Protein AF-A0A662CM57-F1 (afdb_monomer_lite)

Secondary structure (DSSP, 8-state):
--HHHHHHHHTTSTTGGGGGG-----HHHHH-TTGGG-SS-TT--

Sequence (45 aa):
MEARELLKELLKMPGGDQILKCIQCGTCTGSCPMAPAMDYGPRKL

pLDDT: mean 91.54, std 7.31, range [60.59, 97.56]

Foldseek 3Di:
DDPVVVLVVLVVDVVSCCVVVDPLPCPQLVPDPCNVVDPAGPSHD

Structure (mmCIF, N/CA/C/O backbone):
data_AF-A0A662CM57-F1
#
_entry.id   AF-A0A662CM57-F1
#
loop_
_atom_site.group_PDB
_atom_site.id
_atom_site.type_symbol
_atom_site.label_atom_id
_atom_site.label_alt_id
_atom_site.label_comp_id
_atom_site.label_asym_id
_atom_site.label_entity_id
_atom_site.label_seq_id
_atom_site.pdbx_PDB_ins_code
_atom_site.Cartn_x
_atom_site.Cartn_y
_atom_site.Cartn_z
_atom_site.occupancy
_atom_site.B_iso_or_equiv
_atom_site.auth_seq_id
_atom_site.auth_comp_id
_atom_site.auth_asym_id
_atom_site.auth_atom_i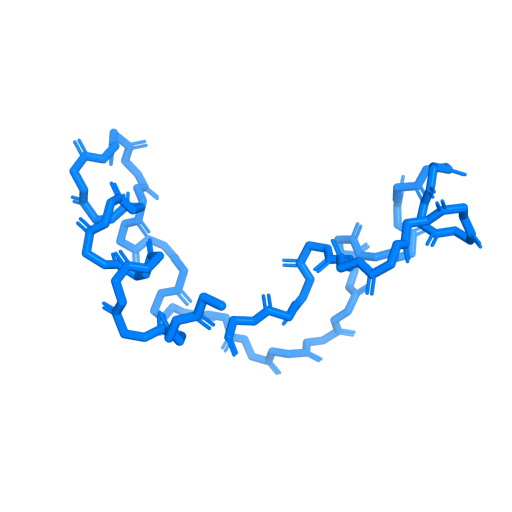d
_atom_site.pdbx_PDB_model_num
ATOM 1 N N . MET A 1 1 ? 7.621 -13.250 5.285 1.00 60.59 1 MET A N 1
ATOM 2 C CA . MET A 1 1 ? 6.858 -12.365 6.187 1.00 60.59 1 MET A CA 1
ATOM 3 C C . MET A 1 1 ? 5.390 -12.599 5.900 1.00 60.59 1 MET A C 1
ATOM 5 O O . MET A 1 1 ? 5.031 -12.640 4.729 1.00 60.59 1 MET A O 1
ATOM 9 N N . GLU A 1 2 ? 4.573 -12.853 6.914 1.00 76.12 2 GLU A N 1
ATOM 10 C CA . GLU A 1 2 ? 3.143 -13.091 6.714 1.00 76.12 2 GLU A CA 1
ATOM 11 C C . GLU A 1 2 ? 2.433 -11.740 6.518 1.00 76.12 2 GLU A C 1
ATOM 13 O O . GLU A 1 2 ? 2.603 -10.839 7.338 1.00 76.12 2 GLU A O 1
ATOM 18 N N . ALA A 1 3 ? 1.656 -11.594 5.437 1.00 75.00 3 ALA A N 1
ATOM 19 C CA . ALA A 1 3 ? 0.907 -10.381 5.056 1.00 75.00 3 ALA A CA 1
ATOM 20 C C . ALA A 1 3 ? 0.169 -9.709 6.231 1.00 75.00 3 ALA A C 1
ATOM 22 O O . ALA A 1 3 ? 0.048 -8.489 6.349 1.00 75.00 3 ALA A O 1
ATOM 23 N N . ARG A 1 4 ? -0.304 -10.549 7.153 1.00 82.06 4 ARG A N 1
ATOM 24 C CA . ARG A 1 4 ? -1.106 -10.164 8.308 1.00 82.06 4 ARG A CA 1
ATOM 25 C C . ARG A 1 4 ? -0.328 -9.393 9.376 1.00 82.06 4 ARG A C 1
ATOM 27 O O . ARG 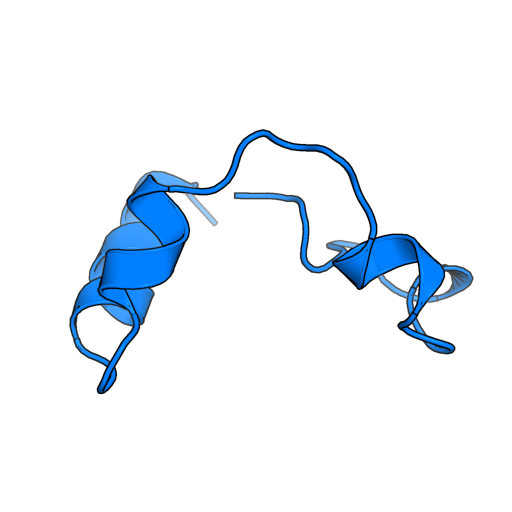A 1 4 ? -0.943 -8.608 10.093 1.00 82.06 4 ARG A O 1
ATOM 34 N N . GLU A 1 5 ? 0.985 -9.588 9.482 1.00 89.44 5 GLU A N 1
ATOM 35 C CA . GLU A 1 5 ? 1.818 -8.847 10.440 1.00 89.44 5 GLU A CA 1
ATOM 36 C C . GLU A 1 5 ? 2.148 -7.441 9.936 1.00 89.44 5 GLU A C 1
ATOM 38 O O . GLU A 1 5 ? 2.009 -6.479 10.689 1.00 89.44 5 GLU A O 1
ATOM 43 N N . LEU A 1 6 ? 2.444 -7.288 8.641 1.00 88.38 6 LEU A N 1
ATOM 44 C CA . LEU A 1 6 ? 2.680 -5.974 8.035 1.00 88.38 6 LEU A CA 1
ATOM 45 C C . LEU A 1 6 ? 1.465 -5.052 8.199 1.00 88.38 6 LEU A C 1
ATOM 47 O O . LEU A 1 6 ? 1.603 -3.889 8.574 1.00 88.38 6 LEU A O 1
ATOM 51 N N . LEU A 1 7 ? 0.258 -5.581 7.979 1.00 91.75 7 LEU A N 1
ATOM 52 C CA . LEU A 1 7 ? -0.971 -4.813 8.167 1.00 91.75 7 LEU A CA 1
ATOM 53 C C . LEU A 1 7 ? -1.118 -4.305 9.611 1.00 91.75 7 LEU A C 1
ATOM 55 O O . LEU A 1 7 ? -1.491 -3.153 9.818 1.00 91.75 7 LEU A O 1
ATOM 59 N N . LYS A 1 8 ? -0.802 -5.135 10.614 1.00 94.75 8 LYS A N 1
ATOM 60 C CA . LYS A 1 8 ? -0.865 -4.722 12.026 1.00 94.75 8 LYS A CA 1
ATOM 61 C C . LYS A 1 8 ? 0.121 -3.601 12.339 1.00 94.75 8 LYS A C 1
ATOM 63 O O . LYS A 1 8 ? -0.201 -2.737 13.150 1.00 94.75 8 LYS A O 1
ATOM 68 N N . GLU A 1 9 ? 1.310 -3.622 11.743 1.00 94.12 9 GLU A N 1
ATOM 69 C CA . GLU A 1 9 ? 2.302 -2.557 11.918 1.00 94.12 9 GLU A CA 1
ATOM 70 C C . GLU A 1 9 ? 1.857 -1.253 11.260 1.00 94.12 9 GLU A C 1
ATOM 72 O O . GLU A 1 9 ? 1.890 -0.207 11.909 1.00 94.12 9 GLU A O 1
ATOM 77 N N . LEU A 1 10 ? 1.354 -1.318 10.025 1.00 92.88 10 LEU A N 1
ATOM 78 C CA . LEU A 1 10 ? 0.842 -0.147 9.312 1.00 92.88 10 LEU A CA 1
ATOM 79 C C . LEU A 1 10 ? -0.282 0.540 10.091 1.00 92.88 10 LEU A C 1
ATOM 81 O O . LEU A 1 10 ? -0.257 1.756 10.239 1.00 92.88 10 LEU A O 1
ATOM 85 N N . LEU A 1 11 ? -1.218 -0.221 10.665 1.00 95.62 11 LEU A N 1
ATOM 86 C CA . LEU A 1 11 ? -2.337 0.329 11.442 1.00 95.62 11 LEU A CA 1
ATOM 87 C C . LEU A 1 11 ? -1.908 1.069 12.725 1.00 95.62 11 LEU A C 1
ATOM 89 O O . LEU A 1 11 ? -2.712 1.810 13.285 1.00 95.62 11 LEU A O 1
ATOM 93 N N . LYS A 1 12 ? -0.663 0.904 13.193 1.00 97.19 12 LYS A N 1
ATOM 94 C CA . LYS A 1 12 ? -0.115 1.676 14.325 1.00 97.19 12 LYS A CA 1
ATOM 95 C C . LYS A 1 12 ? 0.410 3.054 13.905 1.00 97.19 12 LYS A C 1
ATOM 97 O O . LYS A 1 12 ? 0.665 3.889 14.770 1.00 97.19 12 LYS A O 1
ATOM 102 N N . MET A 1 13 ? 0.608 3.293 12.609 1.00 96.44 13 MET A N 1
ATOM 103 C CA . MET A 1 13 ? 1.128 4.557 12.088 1.00 96.44 13 MET A CA 1
ATOM 104 C C . MET A 1 13 ? 0.001 5.591 11.930 1.00 96.44 13 MET A C 1
ATOM 106 O O . MET A 1 13 ? -1.111 5.223 11.542 1.00 96.44 13 MET A O 1
ATOM 110 N N . PRO A 1 14 ? 0.259 6.895 12.159 1.00 97.56 14 PRO A N 1
ATOM 111 C CA . PRO A 1 14 ? -0.708 7.945 11.848 1.00 97.56 14 PRO A CA 1
ATOM 112 C C . PRO A 1 14 ? -1.151 7.876 10.379 1.00 97.56 14 PRO A C 1
ATOM 114 O O . PRO A 1 14 ? -0.323 7.954 9.473 1.00 97.56 14 PRO A O 1
ATOM 117 N N . GLY A 1 15 ? -2.455 7.708 10.142 1.00 95.00 15 GLY A N 1
ATOM 118 C CA . GLY A 1 15 ? -3.027 7.555 8.799 1.00 95.00 15 GLY A CA 1
ATOM 119 C C . GLY A 1 15 ? -2.798 6.187 8.143 1.00 95.00 15 GLY A C 1
ATOM 120 O O . GLY A 1 15 ? -3.089 6.023 6.959 1.00 95.00 15 GLY A O 1
ATOM 121 N N . GLY A 1 16 ? -2.281 5.195 8.871 1.00 93.81 16 GLY A N 1
ATOM 122 C CA . GLY A 1 16 ? -2.059 3.847 8.349 1.00 93.81 16 GLY A CA 1
ATOM 123 C C . GLY A 1 16 ? -3.343 3.075 8.033 1.00 93.81 16 GLY A C 1
ATOM 124 O O . GLY A 1 16 ? -3.341 2.196 7.176 1.00 93.81 16 GLY A O 1
ATOM 125 N N . ASP A 1 17 ? -4.467 3.453 8.642 1.00 95.69 17 ASP A N 1
ATOM 126 C CA . ASP A 1 17 ? -5.810 2.934 8.358 1.00 95.69 17 ASP A CA 1
ATOM 127 C C . ASP A 1 17 ? -6.275 3.206 6.918 1.00 95.69 17 ASP A C 1
ATOM 129 O O . ASP A 1 17 ? -7.099 2.468 6.375 1.00 95.69 17 ASP A O 1
ATOM 133 N N . GLN A 1 18 ? -5.681 4.197 6.248 1.00 94.38 18 GLN A N 1
ATOM 134 C CA . GLN A 1 18 ? -5.959 4.518 4.847 1.00 94.38 18 GLN A CA 1
ATOM 135 C C . GLN A 1 18 ? -5.659 3.347 3.903 1.00 94.38 18 GLN A C 1
ATOM 137 O O . GLN A 1 18 ? -6.260 3.255 2.831 1.00 94.38 18 GLN A O 1
ATOM 142 N N . ILE A 1 19 ? -4.787 2.416 4.303 1.00 92.62 19 ILE A N 1
ATOM 143 C CA . ILE A 1 19 ? -4.486 1.219 3.516 1.00 92.62 19 ILE A CA 1
ATOM 144 C C . ILE A 1 19 ? -5.710 0.314 3.322 1.00 92.62 19 ILE A C 1
ATOM 146 O O . ILE A 1 19 ? -5.822 -0.355 2.295 1.00 92.62 19 ILE A O 1
ATOM 150 N N . LEU A 1 20 ? -6.676 0.355 4.247 1.00 93.75 20 LEU A N 1
ATOM 151 C CA . LEU A 1 20 ? -7.938 -0.387 4.154 1.00 93.75 20 LEU A CA 1
ATOM 152 C C . LEU A 1 20 ? -8.851 0.143 3.036 1.00 93.75 20 LEU A C 1
ATOM 154 O O . LEU A 1 20 ? -9.794 -0.534 2.639 1.00 93.75 20 LEU A O 1
ATOM 158 N N . LYS A 1 21 ? -8.563 1.340 2.508 1.00 94.81 21 LYS A N 1
ATOM 159 C CA . LYS A 1 21 ? -9.256 1.946 1.358 1.00 94.81 21 LYS A CA 1
ATOM 160 C C . LYS A 1 21 ? -8.556 1.645 0.027 1.00 94.81 21 LYS A C 1
ATOM 162 O O . LYS A 1 21 ? -8.996 2.128 -1.014 1.00 94.81 21 LYS A O 1
ATOM 167 N N . CYS A 1 22 ? -7.451 0.897 0.038 1.00 93.88 22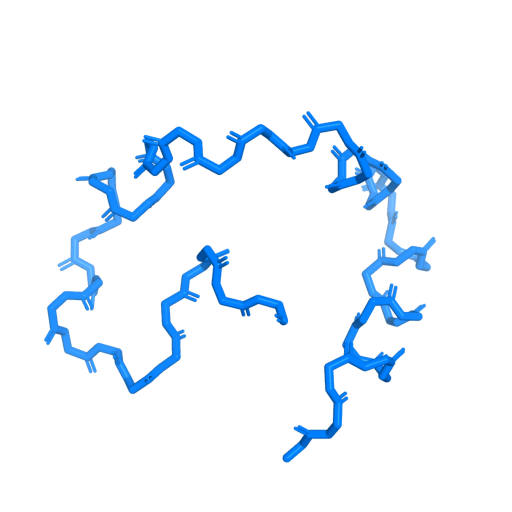 CYS A N 1
ATOM 168 C CA . CYS A 1 22 ? -6.706 0.562 -1.170 1.00 93.88 22 CYS A CA 1
ATOM 169 C C . CYS A 1 22 ? -7.565 -0.273 -2.131 1.00 93.88 22 CYS A C 1
ATOM 171 O O . CYS A 1 22 ? -7.966 -1.387 -1.813 1.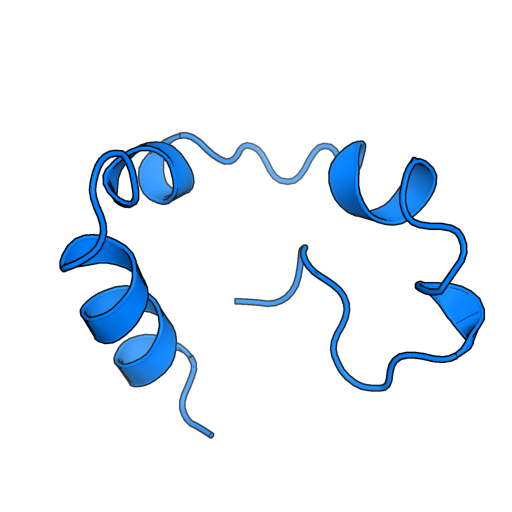00 93.88 22 CYS A O 1
ATOM 173 N N . ILE A 1 23 ? -7.776 0.241 -3.343 1.00 95.75 23 ILE A N 1
ATOM 174 C CA . ILE A 1 23 ? -8.509 -0.452 -4.418 1.00 95.75 23 ILE A CA 1
ATOM 175 C C . ILE A 1 23 ? -7.583 -1.180 -5.402 1.00 95.75 23 ILE A C 1
ATOM 177 O O . ILE A 1 23 ? -8.000 -1.544 -6.496 1.00 95.75 23 ILE A O 1
ATOM 181 N N . GLN A 1 24 ? -6.300 -1.324 -5.058 1.00 94.69 24 GLN A N 1
ATOM 182 C CA . GLN A 1 24 ? -5.286 -1.967 -5.903 1.00 94.69 24 GLN A CA 1
ATOM 183 C C . GLN A 1 24 ? -5.086 -1.318 -7.293 1.00 94.69 24 GLN A C 1
ATOM 185 O O . GLN A 1 24 ? -4.606 -1.967 -8.216 1.00 94.69 24 GLN A O 1
ATOM 190 N N . CYS A 1 25 ? -5.349 -0.011 -7.444 1.00 96.62 25 CYS A N 1
ATOM 191 C CA . CYS A 1 25 ? -5.181 0.695 -8.727 1.00 96.62 25 CYS A CA 1
ATOM 192 C C . CYS A 1 25 ? -3.724 0.756 -9.230 1.00 96.62 25 CYS A C 1
ATOM 194 O O . CYS A 1 25 ? -3.479 0.890 -10.422 1.00 96.62 25 CYS A O 1
ATOM 196 N N . GLY A 1 26 ? -2.739 0.664 -8.328 1.00 94.44 26 GLY A N 1
ATOM 197 C CA . GLY A 1 26 ? -1.320 0.594 -8.677 1.00 94.44 26 GLY A CA 1
ATOM 198 C C . GLY A 1 26 ? -0.600 1.918 -8.926 1.00 94.44 26 GLY A C 1
ATOM 199 O O . GLY A 1 26 ? 0.588 1.869 -9.246 1.00 94.44 26 GLY A O 1
ATOM 200 N N . THR A 1 27 ? -1.242 3.067 -8.697 1.00 96.25 27 THR A N 1
ATOM 201 C CA . THR A 1 27 ? -0.605 4.393 -8.798 1.00 96.25 27 THR A CA 1
ATOM 202 C C . THR A 1 27 ? 0.692 4.479 -7.992 1.00 96.25 27 THR A C 1
ATOM 204 O O . THR A 1 27 ? 1.692 4.955 -8.513 1.00 96.25 27 THR A O 1
ATOM 207 N N . CYS A 1 28 ? 0.715 3.946 -6.764 1.00 94.50 28 CYS A N 1
ATOM 208 C CA . CYS A 1 28 ? 1.902 3.959 -5.901 1.00 94.50 28 CYS A CA 1
ATOM 209 C C . CYS A 1 28 ? 3.105 3.205 -6.494 1.00 94.50 28 CYS A C 1
ATOM 211 O O . CYS A 1 28 ? 4.246 3.619 -6.313 1.00 94.50 28 CYS A O 1
ATOM 213 N N . THR A 1 29 ? 2.868 2.103 -7.213 1.00 95.19 29 THR A N 1
ATOM 214 C CA . THR A 1 29 ? 3.932 1.370 -7.913 1.00 95.19 29 THR A CA 1
ATOM 215 C C . THR A 1 29 ? 4.401 2.137 -9.141 1.00 95.19 29 THR A C 1
ATOM 217 O O . THR A 1 29 ? 5.600 2.212 -9.366 1.00 95.19 29 THR A O 1
ATOM 220 N N . GLY A 1 30 ? 3.480 2.737 -9.904 1.00 95.19 30 GLY A N 1
ATOM 221 C CA . GLY A 1 30 ? 3.828 3.533 -11.085 1.00 95.19 30 GLY A CA 1
ATOM 222 C C . GLY A 1 30 ? 4.583 4.824 -10.754 1.00 95.19 30 GLY A C 1
ATOM 223 O O . GLY A 1 30 ? 5.438 5.244 -11.524 1.00 95.19 30 GLY A O 1
ATOM 224 N N . SER A 1 31 ? 4.306 5.437 -9.600 1.00 96.50 31 SER A N 1
ATOM 225 C CA . SER A 1 31 ? 4.985 6.658 -9.151 1.00 96.50 31 SER A CA 1
ATOM 226 C C . SER A 1 31 ? 6.350 6.406 -8.510 1.00 96.50 31 SER A C 1
ATOM 228 O O . SER A 1 31 ? 7.125 7.343 -8.344 1.00 96.50 31 SER A O 1
ATOM 230 N N . CYS A 1 32 ? 6.634 5.176 -8.075 1.00 95.25 32 CYS A N 1
ATOM 231 C CA . CYS A 1 32 ? 7.865 4.867 -7.359 1.00 95.25 32 CYS A CA 1
ATOM 232 C C . CYS A 1 32 ? 8.987 4.526 -8.357 1.00 95.25 32 CYS A C 1
ATOM 234 O O . CYS A 1 32 ? 8.925 3.471 -8.988 1.00 95.25 32 CYS A O 1
ATOM 236 N N . PRO A 1 33 ? 10.051 5.345 -8.468 1.00 96.56 33 PR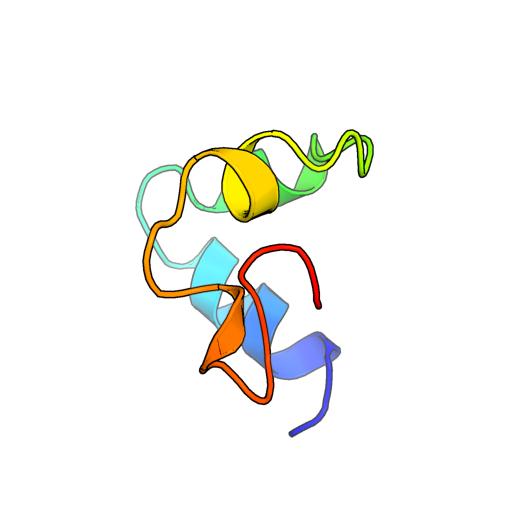O A N 1
ATOM 237 C CA . PRO A 1 33 ? 11.140 5.083 -9.413 1.00 96.56 33 PRO A CA 1
ATOM 238 C C . PRO A 1 33 ? 11.934 3.818 -9.065 1.00 96.56 33 PRO A C 1
ATOM 240 O O . PRO A 1 33 ? 12.538 3.207 -9.939 1.00 96.56 33 PRO A O 1
ATOM 243 N N . MET A 1 34 ? 11.906 3.401 -7.796 1.00 96.50 34 MET A N 1
ATOM 244 C CA . MET A 1 34 ? 12.584 2.194 -7.327 1.00 96.50 34 MET A CA 1
ATOM 245 C C . MET A 1 34 ? 11.774 0.917 -7.550 1.00 96.50 34 MET A C 1
ATOM 247 O O . MET A 1 34 ? 12.340 -0.163 -7.421 1.00 96.50 34 MET A O 1
ATOM 251 N N . ALA A 1 35 ? 10.486 1.005 -7.909 1.00 94.62 35 ALA A N 1
ATOM 252 C CA . ALA A 1 35 ? 9.621 -0.165 -8.058 1.00 94.62 35 ALA A CA 1
ATOM 253 C C . ALA A 1 35 ? 10.205 -1.300 -8.929 1.00 94.62 35 ALA A C 1
ATOM 255 O O . ALA A 1 35 ? 10.030 -2.453 -8.536 1.00 94.62 35 ALA A O 1
ATOM 256 N N . PRO A 1 36 ? 10.926 -1.043 -10.045 1.00 94.31 36 PRO A N 1
ATOM 257 C CA . PRO A 1 36 ? 11.531 -2.107 -10.854 1.00 94.31 36 PRO A CA 1
ATOM 258 C C . PRO A 1 36 ? 12.648 -2.889 -10.151 1.00 94.31 36 PRO A C 1
ATOM 260 O O . PRO A 1 36 ? 12.950 -4.006 -10.555 1.00 94.31 36 PRO A O 1
ATOM 263 N N . ALA A 1 37 ? 13.270 -2.306 -9.126 1.00 96.06 37 ALA A N 1
ATOM 264 C CA . ALA A 1 37 ? 14.366 -2.908 -8.371 1.00 96.06 37 ALA A CA 1
ATOM 265 C C . ALA A 1 37 ? 13.914 -3.493 -7.018 1.00 96.06 37 ALA A C 1
ATOM 267 O O . ALA A 1 37 ? 14.750 -3.944 -6.240 1.00 96.06 37 ALA A O 1
ATOM 268 N N . MET A 1 38 ? 12.614 -3.453 -6.702 1.00 93.19 38 MET A N 1
ATOM 269 C CA . MET A 1 38 ? 12.073 -3.950 -5.434 1.00 93.19 38 MET A CA 1
ATOM 270 C C . MET A 1 38 ? 11.531 -5.376 -5.576 1.00 93.19 38 MET A C 1
ATOM 272 O O . MET A 1 38 ? 10.631 -5.620 -6.377 1.00 93.19 38 MET A O 1
ATOM 276 N N . ASP A 1 39 ? 11.960 -6.285 -4.697 1.00 91.94 39 ASP A N 1
ATOM 277 C CA . ASP A 1 39 ? 11.373 -7.635 -4.579 1.00 91.94 39 ASP A CA 1
ATOM 278 C C . ASP A 1 39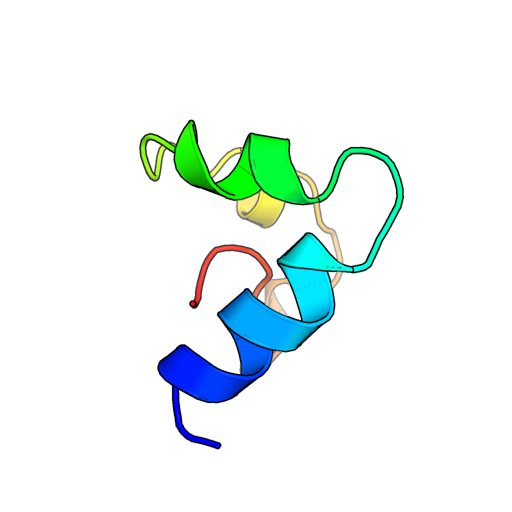 ? 9.920 -7.602 -4.053 1.00 91.94 39 ASP A C 1
ATOM 280 O O . ASP A 1 39 ? 9.081 -8.457 -4.367 1.00 91.94 39 ASP A O 1
ATOM 284 N N . TYR A 1 40 ? 9.608 -6.581 -3.245 1.00 88.25 40 TYR A N 1
ATOM 285 C CA . TYR A 1 40 ? 8.301 -6.347 -2.629 1.00 88.25 40 TYR A CA 1
ATOM 286 C C . TYR A 1 40 ? 7.890 -4.885 -2.817 1.00 88.25 40 TYR A C 1
ATOM 288 O O . TYR A 1 40 ? 8.231 -4.013 -2.024 1.00 88.25 40 TYR A O 1
ATOM 296 N N . GLY A 1 41 ? 7.172 -4.607 -3.905 1.00 89.81 41 GLY A N 1
ATOM 297 C CA . GLY A 1 41 ? 6.677 -3.262 -4.195 1.00 89.81 41 GLY A CA 1
ATOM 298 C C . GLY A 1 41 ? 5.561 -2.799 -3.243 1.00 89.81 41 GLY A C 1
ATOM 299 O O . GLY A 1 41 ? 4.890 -3.620 -2.617 1.00 89.81 41 GLY A O 1
ATOM 300 N N . PRO A 1 42 ? 5.263 -1.487 -3.207 1.00 90.69 42 PRO A N 1
ATOM 301 C CA . PRO A 1 42 ? 4.346 -0.869 -2.237 1.00 90.69 42 PRO A CA 1
ATOM 302 C C . PRO A 1 42 ? 2.882 -1.328 -2.333 1.00 90.69 42 PRO A C 1
ATOM 304 O O . PRO A 1 42 ? 2.078 -1.024 -1.459 1.00 90.69 42 PRO A O 1
ATOM 307 N N . ARG A 1 43 ? 2.504 -2.036 -3.404 1.00 90.25 43 ARG A N 1
ATOM 308 C CA . ARG A 1 43 ? 1.150 -2.579 -3.591 1.00 90.25 43 ARG A CA 1
ATOM 309 C C . ARG A 1 43 ? 0.970 -3.964 -2.954 1.00 90.25 43 ARG A C 1
ATOM 311 O O . ARG A 1 43 ? -0.154 -4.452 -2.873 1.00 90.25 43 ARG A O 1
ATOM 318 N N . LYS A 1 44 ? 2.068 -4.619 -2.571 1.00 82.44 44 LYS A N 1
ATOM 319 C CA . LYS A 1 44 ? 2.078 -6.007 -2.113 1.00 82.44 44 LYS A CA 1
ATOM 320 C C . LYS A 1 44 ? 1.930 -6.031 -0.590 1.00 82.44 44 LYS A C 1
ATOM 322 O O . LYS A 1 44 ? 2.899 -5.787 0.121 1.00 82.44 44 LYS A O 1
ATOM 327 N N . LEU A 1 45 ? 0.701 -6.281 -0.140 1.00 74.44 45 LEU A N 1
ATOM 328 C CA . LEU A 1 45 ? 0.350 -6.607 1.245 1.00 74.44 45 LEU A CA 1
ATOM 329 C C . LEU A 1 45 ? 0.179 -8.109 1.389 1.00 74.44 45 LEU A C 1
ATOM 331 O O . LEU A 1 45 ? -0.477 -8.708 0.508 1.00 74.44 45 LEU A O 1
#

Radius of gyration: 11.21 Å; chains: 1; bounding box: 24×21×25 Å